Protein AF-A0A946FD58-F1 (afdb_monomer)

Sequence (54 aa):
TLPRIFEPFYTTKEMGKGTGLGLSVGYGIIRDMDGTIIAENINDGARFTITLPR

Nearest PDB structures (foldseek):
  5idm-assembly2_B  TM=9.012E-01  e=9.842E-05  Caulobacter vibrioides
  5idj-assembly1_A-2  TM=9.260E-01  e=1.286E-03  Caulobacter vibrioides
  8vc9-assembly1_B  TM=8.789E-01  e=1.283E-02  Leptospira interrogans serovar Copenhageni
  8vc9-assembly3_F  TM=8.649E-01  e=1.047E-02  Leptospira interrogans serovar Copenhageni
  8vc9-assembly3_E  TM=8.710E-01  e=1.283E-02  Leptospira interrogans serovar Copenhageni

Secondary structure (DSSP, 8-state):
-GGGGGSTT--SSPTTT--S-HHHHHHHHHHHTT-EEEEEEETTEEEEEEE---

Radius of gyration: 12.27 Å; Cα contacts (8 Å, |Δi|>4): 62; chains: 1; bounding box: 31×19×38 Å

Structure (mmCIF, N/CA/C/O backbone):
data_AF-A0A946FD58-F1
#
_entry.id   AF-A0A946FD58-F1
#
loop_
_atom_site.group_PDB
_atom_site.id
_atom_site.type_symbol
_atom_site.label_atom_id
_atom_site.label_alt_id
_atom_site.label_comp_id
_atom_site.label_asym_id
_atom_site.label_entity_id
_atom_site.label_seq_id
_atom_site.pdbx_PDB_ins_code
_atom_site.Cartn_x
_atom_site.Cartn_y
_atom_site.Cartn_z
_atom_site.occupancy
_atom_site.B_iso_or_equiv
_atom_site.auth_seq_id
_atom_site.auth_comp_id
_atom_site.auth_asym_id
_atom_site.auth_atom_id
_atom_site.pdbx_PDB_model_num
ATOM 1 N N . THR A 1 1 ? 4.482 8.621 -8.079 1.00 54.78 1 THR A N 1
ATOM 2 C CA . THR A 1 1 ? 4.441 8.996 -6.652 1.00 54.78 1 THR A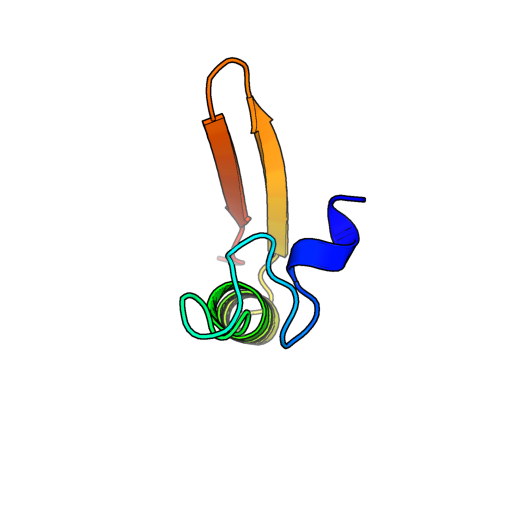 CA 1
ATOM 3 C C . THR A 1 1 ? 3.847 7.827 -5.887 1.00 54.78 1 THR A C 1
ATOM 5 O O . THR A 1 1 ? 3.013 7.132 -6.459 1.00 54.78 1 THR A O 1
ATOM 8 N N . LEU A 1 2 ? 4.271 7.576 -4.6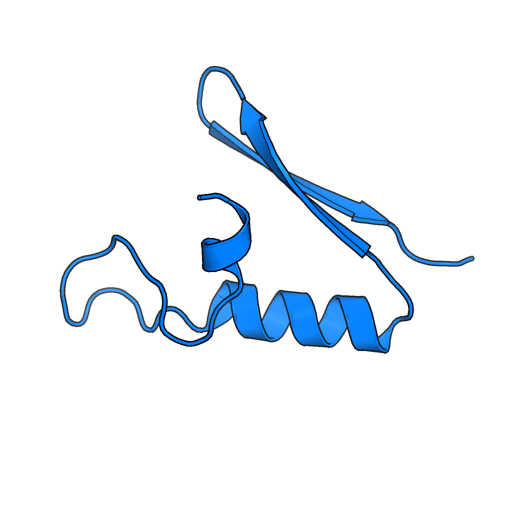43 1.00 68.69 2 LEU A N 1
ATOM 9 C CA . LEU A 1 2 ? 3.767 6.459 -3.821 1.00 68.69 2 LEU A CA 1
ATOM 10 C C . LEU A 1 2 ? 2.229 6.306 -3.770 1.00 68.69 2 LEU A C 1
ATOM 12 O O . LEU A 1 2 ? 1.788 5.168 -3.722 1.00 68.69 2 LEU A O 1
ATOM 16 N N . PRO A 1 3 ? 1.395 7.361 -3.886 1.00 71.81 3 PRO A N 1
ATOM 17 C CA . PRO A 1 3 ? -0.060 7.202 -3.955 1.00 71.81 3 PRO A CA 1
ATOM 18 C C . PRO A 1 3 ? -0.558 6.328 -5.115 1.00 71.81 3 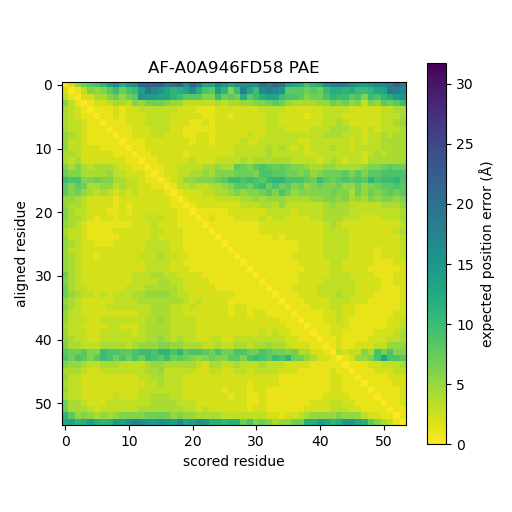PRO A C 1
ATOM 20 O O . PRO A 1 3 ? -1.559 5.635 -4.972 1.00 71.81 3 PRO A O 1
ATOM 23 N N . ARG A 1 4 ? 0.150 6.316 -6.253 1.00 87.19 4 ARG A N 1
ATOM 24 C CA . ARG A 1 4 ? -0.300 5.607 -7.462 1.00 87.19 4 ARG A CA 1
ATOM 25 C C . ARG A 1 4 ? -0.172 4.089 -7.374 1.00 87.19 4 ARG A C 1
ATOM 27 O O . ARG A 1 4 ? -0.777 3.384 -8.167 1.00 87.19 4 ARG A O 1
ATOM 34 N N . ILE A 1 5 ? 0.597 3.565 -6.417 1.00 93.00 5 ILE A N 1
ATOM 35 C CA . ILE A 1 5 ? 0.837 2.116 -6.307 1.00 93.00 5 ILE A CA 1
ATOM 36 C C . ILE A 1 5 ? -0.414 1.332 -5.886 1.00 93.00 5 ILE A C 1
ATOM 38 O O . ILE A 1 5 ? -0.441 0.114 -6.029 1.00 93.00 5 ILE A O 1
ATOM 42 N N . PHE A 1 6 ? -1.429 2.027 -5.365 1.00 93.50 6 PHE A N 1
ATOM 43 C CA . PHE A 1 6 ? -2.724 1.456 -5.000 1.00 93.50 6 PHE A CA 1
ATOM 44 C C . PHE A 1 6 ? -3.778 1.610 -6.111 1.00 93.50 6 PHE A C 1
ATOM 46 O O . PHE A 1 6 ? -4.886 1.097 -5.966 1.00 93.50 6 PHE A O 1
ATOM 53 N N . GLU A 1 7 ? -3.455 2.286 -7.221 1.00 93.75 7 GLU A N 1
ATOM 54 C CA . GLU A 1 7 ? -4.342 2.370 -8.384 1.00 93.75 7 GLU A CA 1
ATOM 55 C C . GLU A 1 7 ? -4.483 0.979 -9.031 1.00 93.75 7 GLU A C 1
ATOM 57 O O . GLU A 1 7 ? -3.478 0.281 -9.216 1.00 93.75 7 GLU A O 1
ATOM 62 N N . PRO A 1 8 ? -5.701 0.561 -9.416 1.00 94.31 8 PRO A N 1
ATOM 63 C CA . PRO A 1 8 ? -5.891 -0.664 -10.179 1.00 94.31 8 PRO A CA 1
ATOM 64 C C . PRO A 1 8 ? -5.037 -0.670 -11.449 1.00 94.31 8 PRO A C 1
ATOM 66 O O . PRO A 1 8 ? -4.941 0.336 -12.152 1.00 94.31 8 PRO A O 1
ATOM 69 N N . PHE A 1 9 ? -4.446 -1.824 -11.755 1.00 93.31 9 PHE A N 1
ATOM 70 C CA . PHE A 1 9 ? -3.607 -2.066 -12.936 1.00 93.31 9 PHE A CA 1
ATOM 71 C C . PHE A 1 9 ? -2.267 -1.316 -12.967 1.00 93.31 9 PHE A C 1
ATOM 73 O O . PHE A 1 9 ? -1.506 -1.470 -13.924 1.00 93.31 9 PHE A O 1
ATOM 80 N N . TYR A 1 10 ? -1.911 -0.561 -11.923 1.00 92.56 10 TYR A N 1
ATOM 81 C CA . TYR A 1 10 ? -0.594 0.060 -11.845 1.00 92.56 10 TYR A CA 1
ATOM 82 C C . TYR A 1 10 ? 0.495 -0.992 -11.593 1.00 92.56 10 TYR A C 1
ATOM 84 O O . TYR A 1 10 ? 0.465 -1.747 -10.618 1.00 92.56 10 TYR A O 1
ATOM 92 N N . THR A 1 11 ? 1.500 -1.046 -12.466 1.00 92.75 11 THR A N 1
ATOM 93 C CA . THR A 1 11 ? 2.671 -1.901 -12.271 1.00 92.75 11 THR A CA 1
ATOM 94 C C . THR A 1 11 ? 3.894 -1.353 -12.996 1.00 92.75 11 THR A C 1
ATOM 96 O O . THR A 1 11 ? 3.779 -0.715 -14.039 1.00 92.75 11 THR A O 1
ATOM 99 N N . THR A 1 12 ? 5.076 -1.610 -12.438 1.00 92.19 12 THR A N 1
ATOM 100 C CA . THR A 1 12 ? 6.372 -1.363 -13.089 1.00 92.19 12 THR A CA 1
ATOM 101 C C . THR A 1 12 ? 6.918 -2.603 -13.797 1.00 92.19 12 THR A C 1
ATOM 103 O O . THR A 1 12 ? 7.965 -2.534 -14.433 1.00 92.19 12 THR A O 1
ATOM 106 N N . LYS A 1 13 ? 6.238 -3.751 -13.671 1.00 91.19 13 LYS A N 1
ATOM 107 C CA . LYS A 1 13 ? 6.617 -4.990 -14.356 1.00 91.19 13 LYS A CA 1
ATOM 108 C C . LYS A 1 13 ? 6.287 -4.890 -15.842 1.00 91.19 13 LYS A C 1
ATOM 110 O O . LYS A 1 13 ? 5.349 -4.204 -16.236 1.00 91.19 13 LYS A O 1
ATOM 115 N N . GLU A 1 14 ? 7.038 -5.627 -16.649 1.00 92.31 14 GLU A N 1
ATOM 116 C CA . GLU A 1 14 ? 6.785 -5.744 -18.083 1.00 92.31 14 GLU A CA 1
ATOM 117 C C . GLU A 1 14 ? 5.380 -6.286 -18.385 1.00 92.31 14 GLU A C 1
ATOM 119 O O . GLU A 1 14 ? 4.754 -6.984 -17.574 1.00 92.31 14 GLU A O 1
ATOM 124 N N . MET A 1 15 ? 4.899 -5.991 -19.594 1.00 88.00 15 MET A N 1
ATOM 125 C CA . MET A 1 15 ? 3.600 -6.450 -20.074 1.00 88.00 15 MET A CA 1
ATOM 126 C C . MET A 1 15 ? 3.472 -7.975 -19.942 1.00 88.00 15 MET A C 1
ATOM 128 O O . MET A 1 15 ? 4.358 -8.733 -20.332 1.00 88.00 15 MET A O 1
ATOM 132 N N . GLY A 1 16 ? 2.362 -8.431 -19.357 1.00 89.19 16 GLY A N 1
ATOM 133 C CA . GLY A 1 16 ? 2.093 -9.855 -19.130 1.00 89.19 16 GLY A CA 1
ATOM 134 C C . GLY A 1 16 ? 2.812 -10.480 -17.924 1.00 89.19 16 GLY A C 1
ATOM 135 O O . GLY A 1 16 ? 2.547 -11.638 -17.611 1.00 89.19 16 GLY A O 1
ATOM 136 N N . LYS A 1 17 ? 3.680 -9.748 -17.207 1.00 90.06 17 LYS A N 1
ATOM 137 C CA . LYS A 1 17 ? 4.373 -10.240 -15.992 1.00 90.06 17 LYS A CA 1
ATOM 138 C C . LYS A 1 17 ? 3.722 -9.796 -14.681 1.00 90.06 17 LYS A C 1
ATOM 140 O O . LYS A 1 17 ? 4.088 -10.277 -13.607 1.00 90.06 17 LYS A O 1
ATOM 145 N N . GLY A 1 18 ? 2.765 -8.877 -14.742 1.00 87.62 18 GLY A N 1
ATOM 146 C CA . GLY A 1 18 ? 2.027 -8.404 -13.580 1.00 87.62 18 GLY A CA 1
ATOM 147 C C . GLY A 1 18 ? 0.698 -7.788 -13.984 1.00 87.62 18 GLY A 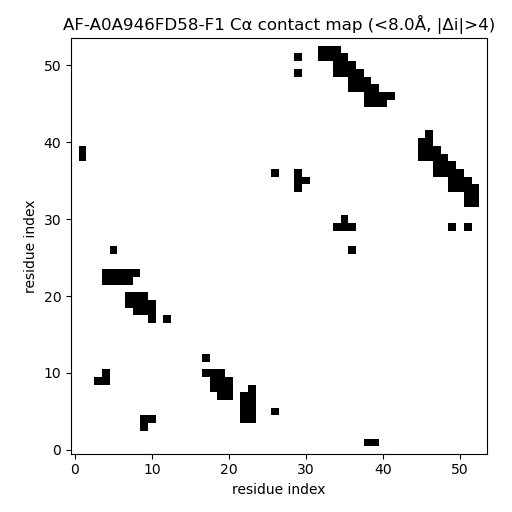C 1
ATOM 148 O O . GLY A 1 18 ? 0.630 -7.033 -14.945 1.00 87.62 18 GLY A O 1
ATOM 149 N N . THR A 1 19 ? -0.355 -8.105 -13.236 1.00 91.62 19 THR A N 1
ATOM 150 C CA . THR A 1 19 ? -1.696 -7.547 -13.464 1.00 91.62 19 THR A CA 1
ATOM 151 C C . THR A 1 19 ? -1.878 -6.168 -12.836 1.00 91.62 19 THR A C 1
ATOM 153 O O . THR A 1 19 ? -2.827 -5.474 -13.170 1.00 91.62 19 THR A O 1
ATOM 156 N N . GLY A 1 20 ? -1.010 -5.782 -11.891 1.00 92.75 20 GLY A N 1
ATOM 157 C CA . GLY A 1 20 ? -1.142 -4.531 -11.138 1.00 92.75 20 GLY A CA 1
ATOM 158 C C . GLY A 1 20 ? -2.354 -4.486 -10.198 1.00 92.75 20 GLY A C 1
ATOM 159 O O . GLY A 1 20 ? -2.758 -3.412 -9.778 1.00 92.75 20 GLY A O 1
ATOM 160 N N . LEU A 1 21 ? -2.960 -5.634 -9.868 1.00 95.56 21 LEU A N 1
ATOM 161 C CA . LEU A 1 21 ? -4.186 -5.676 -9.057 1.00 95.56 21 LEU A CA 1
ATOM 162 C C . LEU A 1 21 ? -3.945 -5.885 -7.559 1.00 95.56 21 LEU A C 1
ATOM 164 O O . LEU A 1 21 ? -4.747 -5.428 -6.751 1.00 95.56 21 LEU A O 1
ATOM 168 N N . GLY A 1 22 ? -2.848 -6.540 -7.169 1.00 94.94 22 GLY A N 1
ATOM 169 C CA . GLY A 1 22 ? -2.646 -6.990 -5.785 1.00 94.94 22 GLY A CA 1
ATOM 170 C C . GLY A 1 22 ? -2.748 -5.873 -4.740 1.00 94.94 22 GLY A C 1
ATOM 171 O O . GLY A 1 22 ? -3.499 -6.004 -3.778 1.00 94.94 22 GLY A O 1
ATOM 172 N N . LEU A 1 23 ? -2.051 -4.751 -4.956 1.00 94.81 23 LEU A N 1
ATOM 173 C CA . LEU A 1 23 ? -2.085 -3.615 -4.028 1.00 94.81 23 LEU A CA 1
ATOM 174 C C . LEU A 1 23 ? -3.443 -2.907 -4.012 1.00 94.81 23 LEU A C 1
ATOM 176 O O . LEU A 1 23 ? -3.884 -2.507 -2.941 1.00 94.81 23 LEU A O 1
ATOM 180 N N . SER A 1 24 ? -4.131 -2.802 -5.153 1.00 95.19 24 SER A N 1
ATOM 181 C CA . SER A 1 24 ? -5.475 -2.207 -5.208 1.00 95.19 24 SER A CA 1
ATOM 182 C C . SER A 1 24 ? -6.509 -3.033 -4.432 1.00 95.19 24 SER A C 1
ATOM 184 O O . SER A 1 24 ? -7.316 -2.478 -3.689 1.00 95.19 24 SER A O 1
ATOM 186 N N . VAL A 1 25 ? -6.429 -4.367 -4.523 1.00 96.44 25 VAL A N 1
ATOM 187 C CA . VAL A 1 25 ? -7.300 -5.286 -3.777 1.00 96.44 25 VAL A CA 1
ATOM 188 C C . VAL A 1 25 ? -6.981 -5.231 -2.284 1.00 96.44 25 VAL A C 1
ATOM 190 O O . VAL A 1 25 ? -7.887 -5.071 -1.473 1.00 96.44 25 VAL A O 1
ATOM 193 N N . GLY A 1 26 ? -5.698 -5.303 -1.914 1.00 96.31 26 GLY A N 1
ATOM 194 C CA . GLY A 1 26 ? -5.275 -5.199 -0.516 1.00 96.31 26 GLY A CA 1
ATOM 195 C C . GLY A 1 26 ? -5.679 -3.869 0.124 1.00 96.31 26 GLY A C 1
ATOM 196 O O . GLY A 1 26 ? -6.163 -3.859 1.250 1.00 96.31 26 GLY A O 1
ATOM 197 N N . TYR A 1 27 ? -5.548 -2.760 -0.611 1.00 95.19 27 TYR A N 1
ATOM 198 C CA . TYR A 1 27 ? -6.003 -1.442 -0.165 1.00 95.19 27 TYR A CA 1
A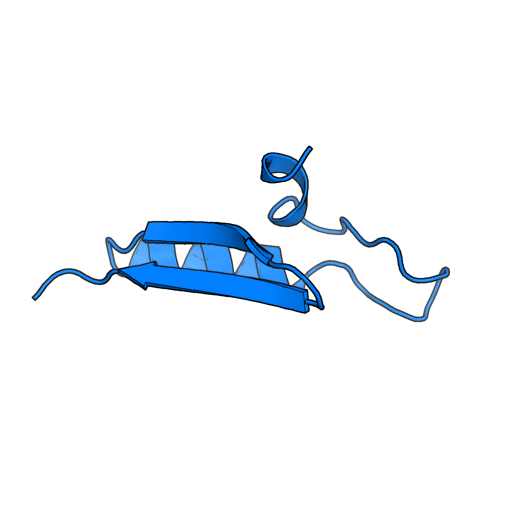TOM 199 C C . TYR A 1 27 ? -7.509 -1.423 0.125 1.00 95.19 27 TYR A C 1
ATOM 201 O O . TYR A 1 27 ? -7.915 -0.926 1.173 1.00 95.19 27 TYR A O 1
ATOM 209 N N . GLY A 1 28 ? -8.322 -2.001 -0.769 1.00 95.94 28 GLY A N 1
ATOM 210 C CA . GLY A 1 28 ? -9.765 -2.146 -0.565 1.00 95.94 28 GLY A CA 1
ATOM 211 C C . GLY A 1 28 ? -10.095 -2.941 0.698 1.00 95.94 28 GLY A C 1
ATOM 212 O O . GLY A 1 28 ? -10.805 -2.436 1.557 1.00 95.94 28 GLY A O 1
ATOM 213 N N . ILE A 1 29 ? -9.489 -4.122 0.866 1.00 97.62 29 ILE A N 1
ATOM 214 C CA . ILE A 1 29 ? -9.701 -4.984 2.043 1.00 97.62 29 ILE A CA 1
ATOM 215 C C . ILE A 1 29 ? -9.361 -4.246 3.343 1.00 97.62 29 ILE A C 1
ATOM 217 O O . ILE A 1 29 ? -10.143 -4.259 4.285 1.00 97.62 29 ILE A O 1
ATOM 221 N N . ILE A 1 30 ? -8.199 -3.592 3.403 1.00 97.56 30 ILE A N 1
ATOM 222 C CA . ILE A 1 30 ? -7.750 -2.888 4.613 1.00 97.56 30 ILE A CA 1
ATOM 223 C C . ILE A 1 30 ? -8.697 -1.736 4.945 1.00 97.56 30 ILE A C 1
ATOM 225 O O . ILE A 1 30 ? -9.020 -1.532 6.111 1.00 97.56 30 ILE A O 1
ATOM 229 N N . ARG A 1 31 ? -9.162 -1.006 3.929 1.00 95.25 31 ARG A N 1
ATOM 230 C CA . ARG A 1 31 ? -10.129 0.077 4.096 1.00 95.25 31 ARG A CA 1
ATOM 231 C C . ARG A 1 31 ? -11.495 -0.437 4.562 1.00 95.25 31 ARG A C 1
ATOM 233 O O . ARG A 1 31 ? -12.097 0.204 5.413 1.00 95.25 31 ARG A O 1
ATOM 240 N N . ASP A 1 32 ? -11.961 -1.571 4.045 1.00 97.75 32 ASP A N 1
ATOM 241 C CA . ASP A 1 32 ? -13.224 -2.201 4.461 1.00 97.75 32 ASP A CA 1
ATOM 242 C C . ASP A 1 32 ? -13.174 -2.709 5.914 1.00 97.75 32 ASP A C 1
ATOM 244 O O . ASP A 1 32 ? -14.209 -2.873 6.554 1.00 97.75 32 ASP A O 1
ATOM 248 N N . MET A 1 33 ? -11.970 -2.924 6.453 1.00 97.75 33 MET A N 1
ATOM 249 C CA . MET A 1 33 ? -11.720 -3.233 7.865 1.00 97.75 33 MET A CA 1
ATOM 250 C C . MET A 1 33 ? -11.547 -1.976 8.740 1.00 97.75 33 MET A C 1
ATOM 252 O O . MET A 1 33 ? -10.993 -2.077 9.835 1.00 97.75 33 MET A O 1
ATOM 256 N N . ASP A 1 34 ? -11.929 -0.790 8.248 1.00 97.56 34 ASP A N 1
ATOM 257 C CA . ASP A 1 34 ? -11.670 0.514 8.883 1.00 97.56 34 ASP A CA 1
ATOM 258 C C . ASP A 1 34 ? -10.176 0.759 9.192 1.00 97.56 34 ASP A C 1
ATOM 260 O O . ASP A 1 34 ? -9.792 1.533 10.075 1.00 97.56 34 ASP A O 1
ATOM 264 N N . GLY A 1 35 ? -9.304 0.078 8.449 1.00 97.06 35 GLY A N 1
ATOM 265 C CA . GLY A 1 35 ? -7.863 0.141 8.577 1.00 97.06 35 GLY A CA 1
ATOM 266 C C . GLY A 1 35 ? -7.214 1.173 7.664 1.00 97.06 35 GLY A C 1
ATOM 267 O O . GLY A 1 35 ? -7.818 1.769 6.771 1.00 97.06 35 GLY A O 1
ATOM 268 N N . THR A 1 36 ? -5.912 1.353 7.861 1.00 95.88 36 THR A N 1
ATOM 269 C CA . THR A 1 36 ? -5.067 2.208 7.025 1.00 95.88 36 THR A CA 1
ATOM 270 C C . THR A 1 36 ? -3.820 1.458 6.582 1.00 95.88 36 THR A C 1
ATOM 272 O O . THR A 1 36 ? -3.314 0.590 7.294 1.00 95.88 36 THR A O 1
ATOM 275 N N . ILE A 1 37 ? -3.317 1.800 5.396 1.00 94.94 37 ILE A N 1
ATOM 276 C CA . ILE A 1 37 ? -2.054 1.293 4.860 1.00 94.94 37 ILE A CA 1
ATOM 277 C C . ILE A 1 37 ? -1.174 2.454 4.411 1.00 94.94 37 ILE A C 1
ATOM 279 O O . ILE A 1 37 ? -1.625 3.361 3.711 1.00 94.94 37 ILE A O 1
ATOM 283 N N . ILE A 1 38 ? 0.096 2.407 4.804 1.00 94.12 38 ILE A N 1
ATOM 284 C CA . ILE A 1 38 ? 1.131 3.357 4.397 1.00 94.12 38 ILE A CA 1
ATOM 285 C C . ILE A 1 38 ? 2.262 2.566 3.750 1.00 94.12 38 ILE A C 1
ATOM 287 O O . ILE A 1 38 ? 2.673 1.529 4.268 1.00 94.12 38 ILE A O 1
ATOM 291 N N . ALA A 1 39 ? 2.762 3.057 2.621 1.00 94.56 39 ALA A N 1
ATOM 292 C CA . ALA A 1 39 ? 3.943 2.519 1.964 1.00 94.56 39 ALA A CA 1
ATOM 293 C C . ALA A 1 39 ? 5.083 3.534 2.042 1.00 94.56 39 ALA A C 1
ATOM 295 O O . ALA A 1 39 ? 4.860 4.732 1.863 1.00 94.56 39 ALA A O 1
ATOM 296 N N . GLU A 1 40 ? 6.297 3.049 2.268 1.00 94.25 40 GLU A N 1
ATOM 297 C CA . GLU A 1 40 ? 7.523 3.841 2.235 1.00 94.25 40 GLU A CA 1
ATOM 298 C C . GLU A 1 40 ? 8.668 3.027 1.624 1.00 94.25 40 GLU A C 1
ATOM 300 O O . GLU A 1 40 ? 8.723 1.799 1.745 1.00 94.25 40 GLU A O 1
ATOM 305 N N . ASN A 1 41 ? 9.596 3.721 0.967 1.00 94.19 41 ASN A N 1
ATOM 306 C CA . ASN A 1 41 ? 10.872 3.122 0.596 1.00 94.19 41 ASN A CA 1
ATOM 307 C C . ASN A 1 41 ? 11.787 3.157 1.821 1.00 94.19 41 ASN A C 1
ATOM 309 O O . ASN A 1 41 ? 11.902 4.185 2.485 1.00 94.19 41 ASN A O 1
ATOM 313 N N . ILE A 1 42 ? 12.460 2.047 2.083 1.00 95.81 42 ILE A N 1
ATOM 314 C CA . ILE A 1 42 ? 13.545 1.946 3.061 1.00 95.81 42 ILE A CA 1
ATOM 315 C C . ILE A 1 42 ? 14.844 1.660 2.304 1.00 95.81 42 ILE A C 1
ATOM 317 O O . ILE A 1 42 ? 14.785 1.358 1.115 1.00 95.81 42 ILE A O 1
ATOM 321 N N . ASN A 1 43 ? 15.997 1.742 2.978 1.00 92.94 43 ASN A N 1
ATOM 322 C CA . ASN A 1 43 ? 17.326 1.644 2.351 1.00 92.94 43 ASN A CA 1
ATOM 323 C C . ASN A 1 43 ? 17.404 0.600 1.220 1.00 92.94 43 ASN A C 1
ATOM 325 O O . ASN A 1 43 ? 17.686 0.970 0.086 1.00 92.94 43 ASN A O 1
ATOM 329 N N . ASP A 1 44 ? 17.052 -0.657 1.508 1.00 92.94 44 ASP A N 1
ATOM 330 C CA . ASP A 1 44 ? 17.166 -1.768 0.553 1.00 92.94 44 ASP A CA 1
ATOM 331 C C . ASP A 1 44 ? 15.820 -2.446 0.248 1.00 92.94 44 ASP A C 1
ATOM 333 O O . ASP A 1 44 ? 15.752 -3.649 -0.012 1.00 92.94 44 ASP A O 1
ATOM 337 N N . GLY A 1 45 ? 14.708 -1.707 0.310 1.00 94.62 45 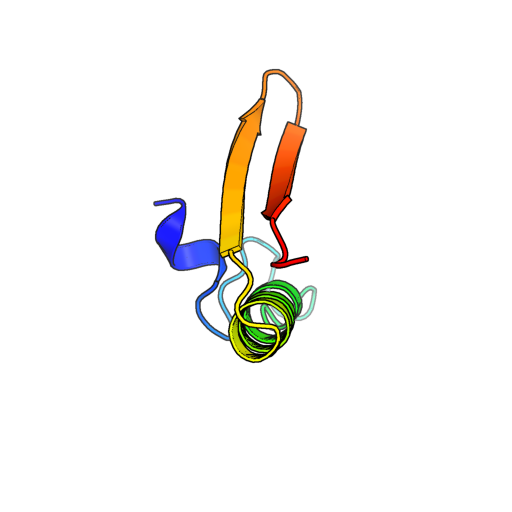GLY A N 1
ATOM 338 C CA . GLY A 1 45 ? 13.412 -2.314 0.024 1.00 94.62 45 GLY A CA 1
ATOM 339 C C . GLY A 1 45 ? 12.207 -1.408 0.202 1.00 94.62 45 GLY A C 1
ATOM 340 O O . GLY A 1 45 ? 12.295 -0.184 0.221 1.00 94.62 45 GLY A O 1
ATOM 341 N N . ALA A 1 46 ? 11.052 -2.046 0.348 1.00 94.69 46 ALA A N 1
ATOM 342 C CA . ALA A 1 46 ? 9.786 -1.382 0.602 1.00 94.69 46 ALA A CA 1
ATOM 343 C C . ALA A 1 46 ? 9.222 -1.858 1.940 1.00 94.69 46 ALA A C 1
ATOM 345 O O . ALA A 1 46 ? 9.269 -3.051 2.252 1.00 94.69 46 ALA A O 1
ATOM 346 N N . ARG A 1 47 ? 8.655 -0.932 2.712 1.00 95.56 47 ARG A N 1
ATOM 347 C CA . ARG A 1 47 ? 7.869 -1.248 3.902 1.00 95.56 47 ARG A CA 1
ATOM 348 C C . ARG A 1 47 ? 6.421 -0.849 3.665 1.00 95.56 47 ARG A C 1
ATOM 350 O O . ARG A 1 47 ? 6.141 0.265 3.231 1.00 95.56 47 ARG A O 1
ATOM 357 N N . PHE A 1 48 ? 5.519 -1.767 3.988 1.00 95.62 48 PHE A N 1
ATOM 358 C CA . PHE A 1 48 ? 4.083 -1.532 4.029 1.00 95.62 48 PHE A CA 1
ATOM 359 C C . PHE A 1 48 ? 3.623 -1.706 5.473 1.00 95.62 48 PHE A C 1
ATOM 361 O O . PHE A 1 48 ? 3.790 -2.781 6.049 1.00 95.62 48 PHE A O 1
ATOM 368 N N . THR A 1 49 ? 3.070 -0.650 6.054 1.00 96.50 49 THR A N 1
ATOM 369 C CA . THR A 1 49 ? 2.570 -0.641 7.430 1.00 96.50 49 THR A CA 1
ATOM 370 C C . THR A 1 49 ? 1.054 -0.613 7.390 1.00 96.50 49 THR A C 1
ATOM 372 O O . THR A 1 49 ? 0.477 0.284 6.776 1.00 96.50 49 THR A O 1
ATOM 375 N N . ILE A 1 50 ? 0.422 -1.591 8.039 1.00 97.12 50 ILE A N 1
ATOM 376 C CA . ILE A 1 50 ? -1.033 -1.713 8.141 1.00 97.12 50 ILE A CA 1
ATOM 377 C C . ILE A 1 50 ? -1.431 -1.456 9.590 1.00 97.12 50 ILE A C 1
ATOM 379 O O . ILE A 1 50 ? -0.887 -2.082 10.499 1.00 97.12 50 ILE A O 1
ATOM 383 N N . THR A 1 51 ? -2.397 -0.5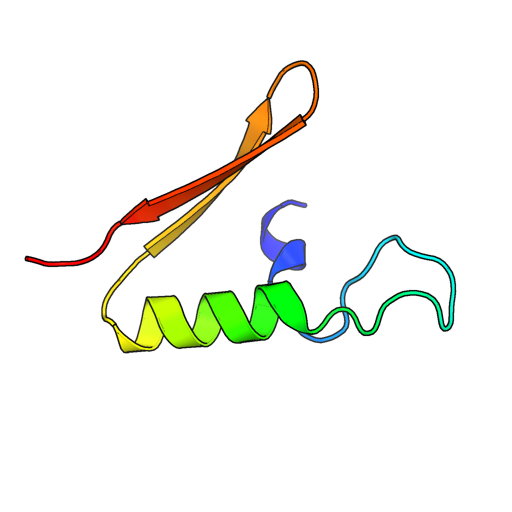66 9.791 1.00 97.69 51 THR A N 1
ATOM 384 C CA . THR A 1 51 ? -2.996 -0.285 11.099 1.00 97.69 51 THR A CA 1
ATOM 385 C C . THR A 1 51 ? -4.472 -0.630 11.030 1.00 97.69 51 TH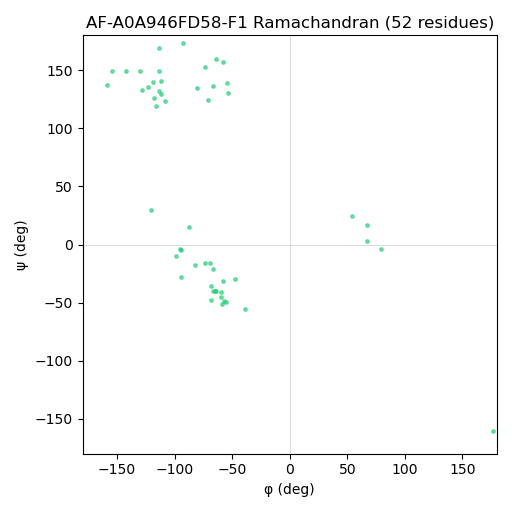R A C 1
ATOM 387 O O . THR A 1 51 ? -5.171 -0.126 10.155 1.00 97.69 51 THR A O 1
ATOM 390 N N . LEU A 1 52 ? -4.943 -1.465 11.953 1.00 97.69 52 LEU A N 1
ATOM 391 C CA . LEU A 1 52 ? -6.346 -1.853 12.079 1.00 97.69 52 LEU A CA 1
ATOM 392 C C . LEU A 1 52 ? -6.921 -1.307 13.397 1.00 97.69 52 LEU A C 1
ATOM 394 O O . LEU A 1 52 ? -6.165 -1.165 14.368 1.00 97.69 52 LEU A O 1
ATOM 398 N N . PRO A 1 53 ? -8.226 -0.994 13.452 1.00 94.75 53 PRO A N 1
ATOM 399 C CA . PRO A 1 53 ? -8.909 -0.687 14.705 1.00 94.75 53 PRO A CA 1
ATOM 400 C C . PRO A 1 53 ? -8.919 -1.907 15.643 1.00 94.75 53 PRO A C 1
ATOM 402 O O . PRO A 1 53 ? -8.687 -3.038 15.213 1.00 94.75 53 PRO A O 1
ATOM 405 N N . ARG A 1 54 ? -9.123 -1.656 16.942 1.00 82.69 54 ARG A N 1
ATOM 406 C CA . ARG A 1 54 ? -9.175 -2.698 17.981 1.00 82.69 54 ARG A CA 1
ATOM 407 C C . ARG A 1 54 ? -10.484 -3.469 17.977 1.00 82.69 54 ARG A C 1
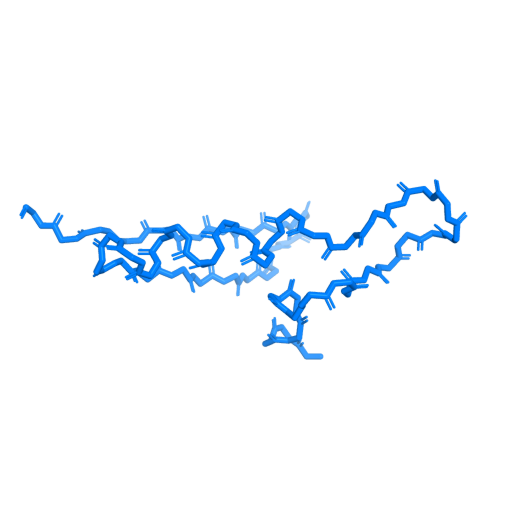ATOM 409 O O . ARG A 1 54 ? -11.524 -2.825 17.727 1.00 82.69 54 ARG A O 1
#

pLDDT: mean 92.45, std 7.47, range [54.78, 97.75]

Foldseek 3Di:
DVVCLLPFQDDPDDPPPDRSHPSVVVCVVLVVQVKDWDWDDDPPGIDIDIGGDD

Solvent-accessible surface area (backbone atoms only — not comparable to full-atom values): 3377 Å² total; per-residue (Å²): 110,82,79,52,58,47,35,74,56,41,66,93,59,60,91,90,72,57,72,20,43,68,48,24,53,51,50,51,54,38,46,75,57,70,24,48,77,50,76,46,80,49,99,92,49,76,46,76,49,76,49,67,69,134

Mean predicted aligned error: 3.51 Å